Protein AF-A0A7S4GNH3-F1 (afdb_monomer)

InterPro domains:
  IPR008030 NmrA-like domain [PF05368] (1-79)
  IPR036291 NAD(P)-binding domain superfamily [SSF51735] (1-81)

pLDDT: mean 80.86, std 16.38, range [39.78, 97.19]

Secondary structure (DSSP, 8-state):
-HHHHHHHGGGGGTTS---EEE--EEGGGGGTTS--EE-TTS-EE---S--SS---EE-HHHHHHHHHHHHT-GGGTT-EEE-----S---HHHHHHHT--

Structure (mmCIF, N/CA/C/O backbone):
data_AF-A0A7S4GNH3-F1
#
_entry.id   AF-A0A7S4GNH3-F1
#
loop_
_atom_site.group_PDB
_atom_site.id
_atom_site.type_symbol
_atom_site.label_atom_id
_atom_site.label_alt_id
_atom_site.label_comp_id
_atom_site.label_asym_id
_atom_site.label_entity_id
_atom_site.label_seq_id
_atom_site.pdbx_PDB_ins_code
_atom_site.Cartn_x
_atom_site.Cartn_y
_atom_site.Cartn_z
_atom_site.occupancy
_atom_site.B_iso_or_equiv
_atom_site.auth_seq_id
_atom_site.auth_comp_id
_atom_site.auth_asym_id
_atom_site.auth_atom_id
_atom_site.pdbx_PDB_model_num
ATOM 1 N N . PRO A 1 1 ? -15.973 -1.178 -9.704 1.00 74.00 1 PRO A N 1
ATOM 2 C CA . PRO A 1 1 ? -15.404 -1.262 -8.335 1.00 74.00 1 PRO A CA 1
ATOM 3 C C . PRO A 1 1 ? -13.986 -0.678 -8.318 1.00 74.00 1 PRO A C 1
ATOM 5 O O . PRO A 1 1 ? -13.299 -0.767 -9.332 1.00 74.00 1 PRO A O 1
ATOM 8 N N . HIS A 1 2 ? -13.573 -0.021 -7.232 1.00 84.81 2 HIS A N 1
ATOM 9 C CA . HIS A 1 2 ? -12.367 0.823 -7.233 1.00 84.81 2 HIS A CA 1
ATOM 10 C C . HIS A 1 2 ? -11.035 0.042 -7.304 1.00 84.81 2 HIS A C 1
ATOM 12 O O . HIS A 1 2 ? -10.034 0.608 -7.737 1.00 84.81 2 HIS A O 1
ATOM 18 N N . PHE A 1 3 ? -11.021 -1.247 -6.937 1.00 88.56 3 PHE A N 1
ATOM 19 C CA . PHE A 1 3 ? -9.860 -2.135 -7.107 1.00 88.56 3 PHE A CA 1
ATOM 20 C C . PHE A 1 3 ? -9.758 -2.707 -8.529 1.00 88.56 3 PHE A C 1
ATOM 22 O O . PHE A 1 3 ? -8.690 -2.642 -9.131 1.00 88.56 3 PHE A O 1
ATOM 29 N N . ASP A 1 4 ? -10.867 -3.181 -9.108 1.00 90.50 4 ASP A N 1
ATOM 30 C CA . ASP A 1 4 ? -10.880 -3.775 -10.457 1.00 90.50 4 ASP A CA 1
ATOM 31 C C . ASP A 1 4 ? -10.345 -2.822 -11.526 1.00 90.50 4 ASP A C 1
ATOM 33 O O . ASP A 1 4 ? -9.647 -3.245 -12.443 1.00 90.50 4 ASP A O 1
ATOM 37 N N . ALA A 1 5 ? -10.678 -1.531 -11.415 1.00 91.31 5 ALA A N 1
ATOM 38 C CA . ALA A 1 5 ? -10.213 -0.516 -12.355 1.00 91.31 5 ALA A CA 1
ATOM 39 C C . ALA A 1 5 ? -8.682 -0.384 -12.337 1.00 91.31 5 ALA A C 1
ATOM 41 O O . ALA A 1 5 ? -8.071 -0.286 -13.398 1.00 91.31 5 ALA A O 1
ATOM 42 N N . LYS A 1 6 ? -8.068 -0.450 -11.147 1.00 88.81 6 LYS A N 1
ATOM 43 C CA . LYS A 1 6 ? -6.609 -0.437 -10.982 1.00 88.81 6 LYS A CA 1
ATOM 44 C C . LYS A 1 6 ? -5.987 -1.728 -11.511 1.00 88.81 6 LYS A C 1
ATOM 46 O O . LYS A 1 6 ? -5.038 -1.669 -12.272 1.00 88.81 6 LYS A O 1
ATOM 51 N N . ASN A 1 7 ? -6.564 -2.890 -11.204 1.00 90.06 7 ASN A N 1
ATOM 52 C CA . ASN A 1 7 ? -6.026 -4.161 -11.699 1.00 90.06 7 ASN A CA 1
ATOM 53 C C . ASN A 1 7 ? -6.072 -4.251 -13.235 1.00 90.06 7 ASN A C 1
ATOM 55 O O . ASN A 1 7 ? -5.111 -4.660 -13.875 1.00 90.06 7 ASN A O 1
ATOM 59 N N . ARG A 1 8 ? -7.166 -3.796 -13.860 1.00 92.50 8 ARG A N 1
ATOM 60 C CA . ARG A 1 8 ? -7.259 -3.741 -15.328 1.00 92.50 8 ARG A CA 1
ATOM 61 C C . ARG A 1 8 ? -6.250 -2.785 -15.949 1.00 92.50 8 ARG A C 1
ATOM 63 O O . ARG A 1 8 ? -5.883 -2.991 -17.101 1.00 92.50 8 ARG A O 1
ATOM 70 N N . SER A 1 9 ? -5.793 -1.761 -15.222 1.00 91.12 9 SER A N 1
ATOM 71 C CA . SER A 1 9 ? -4.816 -0.837 -15.783 1.00 91.12 9 SER A CA 1
ATOM 72 C C . SER A 1 9 ? -3.423 -1.450 -15.930 1.00 91.12 9 SER A C 1
ATOM 74 O O . SER A 1 9 ? -2.598 -0.866 -16.621 1.00 91.12 9 SER A O 1
ATOM 76 N N . HIS A 1 10 ? -3.160 -2.624 -15.343 1.00 93.19 10 HIS A N 1
ATOM 77 C CA . HIS A 1 10 ? -1.874 -3.319 -15.456 1.00 93.19 10 HIS A CA 1
ATOM 78 C C . HIS A 1 10 ? -1.495 -3.599 -16.913 1.00 93.19 10 HIS A C 1
ATOM 80 O O . HIS A 1 10 ? -0.335 -3.426 -17.274 1.00 93.19 10 HIS A O 1
ATOM 86 N N . ALA A 1 11 ? -2.479 -3.932 -17.757 1.00 94.31 11 ALA A N 1
ATOM 87 C CA . ALA A 1 11 ? -2.268 -4.199 -19.179 1.00 94.31 11 ALA A CA 1
ATOM 88 C C . ALA A 1 11 ? -1.643 -3.005 -19.928 1.00 94.31 11 ALA A C 1
ATOM 90 O O . ALA A 1 11 ? -0.894 -3.190 -20.881 1.00 94.31 11 ALA A O 1
ATOM 91 N N . PHE A 1 12 ? -1.893 -1.767 -19.482 1.00 95.81 12 PHE A N 1
ATOM 92 C CA . PHE A 1 12 ? -1.297 -0.572 -20.098 1.00 95.81 12 PHE A CA 1
ATOM 93 C C . PHE A 1 12 ? 0.179 -0.368 -19.738 1.00 95.81 12 PHE A C 1
ATOM 95 O O . PHE A 1 12 ? 0.833 0.476 -20.346 1.00 95.81 12 PHE A O 1
ATOM 102 N N . PHE A 1 13 ? 0.698 -1.110 -18.759 1.00 93.81 13 PHE A N 1
ATOM 103 C CA . PHE A 1 13 ? 2.096 -1.045 -18.337 1.00 93.81 13 PHE A CA 1
ATOM 104 C C . PHE A 1 13 ? 2.914 -2.261 -18.797 1.00 93.81 13 PHE A C 1
ATOM 106 O O . PHE A 1 13 ? 4.079 -2.395 -18.421 1.00 93.81 13 PHE A O 1
ATOM 113 N N . GLU A 1 14 ? 2.338 -3.142 -19.620 1.00 91.44 14 GLU A N 1
ATOM 114 C CA . GLU A 1 14 ? 3.064 -4.269 -20.208 1.00 91.44 14 GLU A CA 1
ATOM 115 C C . GLU A 1 14 ? 4.258 -3.785 -21.047 1.00 91.44 14 GLU A C 1
ATOM 117 O O . GLU A 1 14 ? 4.165 -2.832 -21.820 1.00 91.44 14 GLU A O 1
ATOM 122 N N . GLY A 1 15 ? 5.411 -4.437 -20.874 1.00 91.62 15 GLY A N 1
ATOM 123 C CA . GLY A 1 15 ? 6.657 -4.075 -21.560 1.00 91.62 15 GLY A CA 1
ATOM 124 C C . GLY A 1 15 ? 7.401 -2.868 -20.973 1.00 91.62 15 GLY A C 1
ATOM 125 O O . GLY A 1 15 ? 8.503 -2.568 -21.430 1.00 91.62 15 GLY A O 1
ATOM 126 N N . LEU A 1 16 ? 6.851 -2.198 -19.954 1.00 96.69 16 LEU A N 1
ATOM 127 C CA . LEU A 1 16 ? 7.536 -1.130 -19.222 1.00 96.69 16 LEU A CA 1
ATOM 128 C C . LEU A 1 16 ? 8.262 -1.679 -17.981 1.00 96.69 16 LEU A C 1
ATOM 130 O O . LEU A 1 16 ? 7.820 -2.671 -17.396 1.00 96.69 16 LEU A O 1
ATOM 134 N N . PRO A 1 17 ? 9.354 -1.032 -17.528 1.00 95.94 17 PRO A N 1
ATOM 135 C CA . PRO A 1 17 ? 10.068 -1.431 -16.320 1.00 95.94 17 PRO A CA 1
ATOM 136 C C . PRO A 1 17 ? 9.311 -0.968 -15.063 1.00 95.94 17 PRO A C 1
ATOM 138 O O . PRO A 1 17 ? 9.717 -0.023 -14.390 1.00 95.94 17 PRO A O 1
ATOM 141 N N . VAL A 1 18 ? 8.178 -1.607 -14.769 1.00 96.31 18 VAL A N 1
ATOM 142 C CA . VAL A 1 18 ? 7.296 -1.248 -13.649 1.00 96.31 18 VAL A CA 1
ATOM 143 C C . VAL A 1 18 ? 7.320 -2.286 -12.532 1.00 96.31 18 VAL A C 1
ATOM 145 O O . VAL A 1 18 ? 7.535 -3.472 -12.771 1.00 96.31 18 VAL A O 1
ATOM 148 N N . THR A 1 19 ? 7.032 -1.836 -11.314 1.00 95.81 19 THR A N 1
ATOM 149 C CA . THR A 1 19 ? 6.760 -2.682 -10.146 1.00 95.81 19 THR A CA 1
ATOM 150 C C . THR A 1 19 ? 5.359 -2.351 -9.646 1.00 95.81 19 THR A C 1
ATOM 152 O O . THR A 1 19 ? 5.033 -1.177 -9.463 1.00 95.81 19 THR A O 1
ATOM 155 N N . PHE A 1 20 ? 4.523 -3.361 -9.404 1.00 94.25 20 PHE A N 1
ATOM 156 C CA . PHE A 1 20 ? 3.181 -3.148 -8.857 1.00 94.25 20 PHE A CA 1
ATOM 157 C C . PHE A 1 20 ? 3.208 -3.263 -7.334 1.00 94.25 20 PHE A C 1
ATOM 159 O O . PHE A 1 20 ? 3.417 -4.351 -6.799 1.00 94.25 20 PHE A O 1
ATOM 166 N N . LEU A 1 21 ? 2.979 -2.150 -6.635 1.00 92.06 21 LEU A N 1
ATOM 167 C CA . LEU A 1 21 ? 2.862 -2.111 -5.177 1.00 92.06 21 LEU A CA 1
ATOM 168 C C . LEU A 1 21 ? 1.387 -2.125 -4.757 1.00 92.06 21 LEU A C 1
ATOM 170 O O . LEU A 1 21 ? 0.634 -1.196 -5.046 1.00 92.06 21 LEU A O 1
ATOM 174 N N . TYR A 1 22 ? 0.989 -3.170 -4.040 1.00 91.38 22 TYR A N 1
ATOM 175 C CA . TYR A 1 22 ? -0.352 -3.337 -3.493 1.00 91.38 22 TYR A CA 1
ATOM 176 C C . TYR A 1 22 ? -0.363 -2.915 -2.028 1.00 91.38 22 TYR A C 1
ATOM 178 O O . TYR A 1 22 ? 0.259 -3.557 -1.180 1.00 91.38 22 TYR A O 1
ATOM 186 N N . THR A 1 23 ? -1.087 -1.840 -1.728 1.00 88.94 23 THR A N 1
ATOM 187 C CA . THR A 1 23 ? -1.234 -1.326 -0.365 1.00 88.94 23 THR A CA 1
ATOM 188 C C . THR A 1 23 ? -2.458 -1.916 0.328 1.00 88.94 23 THR A C 1
ATOM 190 O O . THR A 1 23 ? -3.504 -2.122 -0.293 1.00 88.94 23 THR A O 1
ATOM 193 N N . SER A 1 24 ? -2.333 -2.125 1.635 1.00 87.88 24 SER A N 1
ATOM 194 C CA . SER A 1 24 ? -3.405 -2.608 2.511 1.00 87.88 24 SER A CA 1
ATOM 195 C C . SER A 1 24 ? -4.258 -1.461 3.079 1.00 87.88 24 SER A C 1
ATOM 197 O O . SER A 1 24 ? -4.091 -0.306 2.687 1.00 87.88 24 SER A O 1
ATOM 199 N N . CYS A 1 25 ? -5.210 -1.758 3.972 1.00 86.44 25 CYS A N 1
ATOM 200 C CA . CYS A 1 25 ? -6.095 -0.737 4.541 1.00 86.44 25 CYS A CA 1
ATOM 201 C C . CYS A 1 25 ? -5.312 0.248 5.420 1.00 86.44 25 CYS A C 1
ATOM 203 O O . CYS A 1 25 ? -4.571 -0.175 6.307 1.00 86.44 25 CYS A O 1
ATOM 205 N N . PHE A 1 26 ? -5.488 1.550 5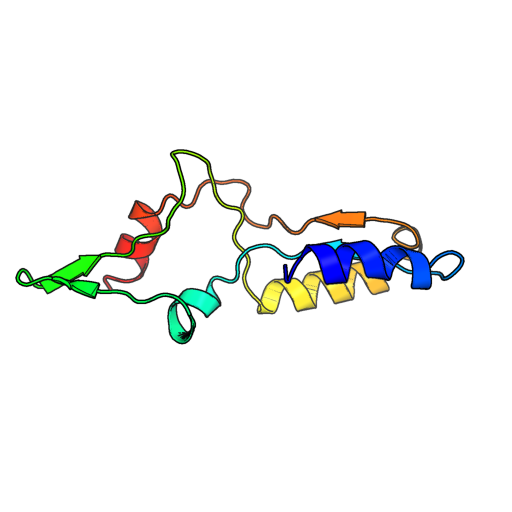.196 1.00 87.38 26 PHE A N 1
ATOM 206 C CA . PHE A 1 26 ? -4.786 2.584 5.953 1.00 87.38 26 PHE A CA 1
ATOM 207 C C . PHE A 1 26 ? -5.355 2.743 7.357 1.00 87.38 26 PHE A C 1
ATOM 209 O O . PHE A 1 26 ? -6.566 2.881 7.530 1.00 87.38 26 PHE A O 1
ATOM 216 N N . VAL A 1 27 ? -4.476 2.787 8.356 1.00 84.75 27 VAL A N 1
ATOM 217 C CA . VAL A 1 27 ? -4.846 3.160 9.727 1.00 84.75 27 VAL A CA 1
ATOM 218 C C . VAL A 1 27 ? -5.367 4.604 9.753 1.00 84.75 27 VAL A C 1
ATOM 220 O O . VAL A 1 27 ? -6.289 4.938 10.483 1.00 84.75 27 VAL A O 1
ATOM 223 N N . GLU A 1 28 ? -4.890 5.470 8.872 1.00 87.69 28 GLU A N 1
ATOM 224 C CA . GLU A 1 28 ? -5.380 6.840 8.721 1.00 87.69 28 GLU A CA 1
ATOM 225 C C . GLU A 1 28 ? -6.862 6.908 8.305 1.00 87.69 28 GLU A C 1
ATOM 227 O O . GLU A 1 28 ? -7.525 7.929 8.499 1.00 87.69 28 GLU A O 1
ATOM 232 N N . ASN A 1 29 ? -7.443 5.811 7.808 1.00 87.25 29 ASN A N 1
ATOM 233 C CA . ASN A 1 29 ? -8.879 5.756 7.549 1.00 87.25 29 ASN A CA 1
ATOM 234 C C . ASN A 1 29 ? -9.709 5.884 8.839 1.00 87.25 29 ASN A C 1
ATOM 236 O O . ASN A 1 29 ? -10.865 6.290 8.750 1.00 87.25 29 ASN A O 1
ATOM 240 N N . PHE A 1 30 ? -9.138 5.620 10.025 1.00 81.75 30 PHE A N 1
ATOM 241 C CA . PHE A 1 30 ? -9.793 5.821 11.327 1.00 81.75 30 PHE A CA 1
ATOM 242 C C . PHE A 1 30 ? -10.198 7.267 11.615 1.00 81.75 30 PHE A C 1
ATOM 244 O O . PHE A 1 30 ? -11.116 7.491 12.399 1.00 81.75 30 PHE A O 1
ATOM 251 N N . THR A 1 31 ? -9.539 8.243 10.991 1.00 80.88 31 THR A N 1
ATOM 252 C CA . THR A 1 31 ? -9.817 9.670 11.212 1.00 80.88 31 THR A CA 1
ATOM 253 C C . THR A 1 31 ? -10.637 10.306 10.093 1.00 80.88 31 THR A C 1
ATOM 255 O O . THR A 1 31 ? -11.031 11.463 10.213 1.00 80.88 31 THR A O 1
ATOM 258 N N . SER A 1 32 ? -10.893 9.579 9.002 1.00 79.75 32 SER A N 1
ATOM 259 C CA . SER A 1 32 ? -11.464 10.143 7.772 1.00 79.75 32 SER A CA 1
ATOM 260 C C . SER A 1 32 ? -12.663 9.367 7.233 1.00 79.75 32 SER A C 1
ATOM 262 O O . SER A 1 32 ? -13.677 9.971 6.892 1.00 79.75 32 SER A O 1
ATOM 264 N N . PHE A 1 33 ? -12.562 8.042 7.142 1.00 78.50 33 PHE A N 1
ATOM 265 C CA . PHE A 1 33 ? -13.560 7.192 6.489 1.00 78.50 33 PHE A CA 1
ATOM 266 C C . PHE A 1 33 ? -14.339 6.329 7.483 1.00 78.50 33 PHE A C 1
ATOM 268 O O . PHE A 1 33 ? -15.536 6.097 7.330 1.00 78.50 33 PHE A O 1
ATOM 275 N N . PHE A 1 34 ? -13.655 5.849 8.512 1.00 83.31 34 PHE A N 1
ATOM 276 C CA . PHE A 1 34 ? -14.235 5.044 9.568 1.00 83.31 34 PHE A CA 1
ATOM 277 C C . PHE A 1 34 ? -14.784 5.933 10.681 1.00 83.31 34 PHE A C 1
ATOM 279 O O . PHE A 1 34 ? -14.166 6.917 11.075 1.00 83.31 34 PHE A O 1
ATOM 286 N N . SER A 1 35 ? -15.953 5.570 11.208 1.00 78.81 35 SER A N 1
ATOM 287 C CA . SER A 1 35 ? -16.578 6.277 12.325 1.00 78.81 35 SER A CA 1
ATOM 288 C C . SER A 1 35 ? -16.464 5.457 13.605 1.00 78.81 35 SER A C 1
ATOM 290 O O . SER A 1 35 ? -16.906 4.308 13.663 1.00 78.81 35 SER A O 1
ATOM 292 N N . LEU A 1 36 ? -15.885 6.068 14.637 1.00 81.38 36 LEU A N 1
ATOM 293 C CA . LEU A 1 36 ? -15.921 5.568 16.008 1.00 81.38 36 LEU A CA 1
ATOM 294 C C . LEU A 1 36 ? -17.185 6.095 16.679 1.00 81.38 36 LEU A C 1
ATOM 296 O O . LEU A 1 36 ? -17.341 7.298 16.880 1.00 81.38 36 LEU A O 1
ATOM 300 N N . ASN A 1 37 ? -18.093 5.191 17.028 1.00 83.44 37 ASN A N 1
ATOM 301 C CA . ASN A 1 37 ? -19.357 5.552 17.651 1.00 83.44 37 ASN A CA 1
ATOM 302 C C . ASN A 1 37 ? -19.210 5.517 19.169 1.00 83.44 37 ASN A C 1
ATOM 304 O O . ASN A 1 37 ? -19.008 4.445 19.746 1.00 83.44 37 ASN A O 1
ATOM 308 N N . LYS A 1 38 ? -19.323 6.683 19.815 1.00 85.56 38 LYS A N 1
ATOM 309 C CA . LYS A 1 38 ? -19.376 6.771 21.275 1.00 85.56 38 LYS A CA 1
ATOM 310 C C . LYS A 1 38 ? -20.713 6.229 21.780 1.00 85.56 38 LYS A C 1
ATOM 312 O O . LYS A 1 38 ? -21.770 6.632 21.303 1.00 85.56 38 LYS A O 1
ATOM 317 N N . GLN A 1 39 ? -20.653 5.330 22.746 1.00 87.06 39 GLN A N 1
ATOM 318 C CA . GLN A 1 39 ? -21.800 4.692 23.376 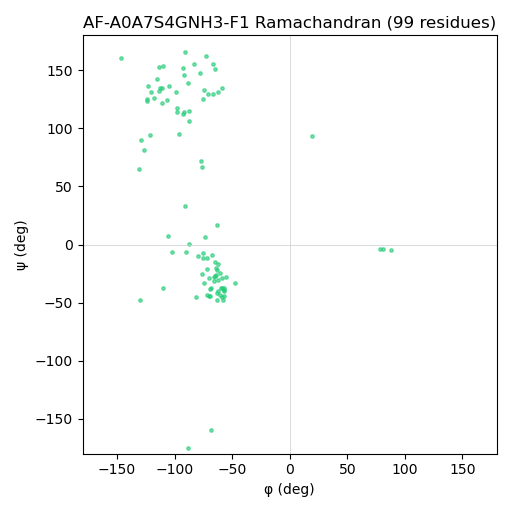1.00 87.06 39 GLN A CA 1
ATOM 319 C C . GLN A 1 39 ? -22.268 5.487 24.603 1.00 87.06 39 GLN A C 1
ATOM 321 O O . GLN A 1 39 ? -21.555 6.350 25.122 1.00 87.06 39 GLN A O 1
ATOM 326 N N . GLY A 1 40 ? -23.476 5.183 25.087 1.00 88.81 40 GLY A N 1
ATOM 327 C CA . GLY A 1 40 ? -24.071 5.851 26.253 1.00 88.81 40 GLY A CA 1
ATOM 328 C C . GLY A 1 40 ? -23.301 5.647 27.565 1.00 88.81 40 GLY A C 1
ATOM 329 O O . GLY A 1 40 ? -23.412 6.473 28.465 1.00 88.81 40 GLY A O 1
ATOM 330 N N . ASP A 1 41 ? -22.489 4.591 27.660 1.00 90.62 41 ASP A N 1
ATOM 331 C CA . ASP A 1 41 ? -21.607 4.295 28.798 1.00 90.62 41 ASP A CA 1
ATOM 332 C C . ASP A 1 41 ? -20.223 4.969 28.697 1.00 90.62 41 ASP A C 1
ATOM 334 O O . ASP A 1 41 ? -19.383 4.805 29.579 1.00 90.62 41 ASP A O 1
ATOM 338 N N . GLY A 1 42 ? -19.979 5.738 27.631 1.00 86.81 42 GLY A N 1
ATOM 339 C CA . GLY A 1 42 ? -18.709 6.413 27.372 1.00 86.81 42 GLY A CA 1
ATOM 340 C C . GLY A 1 42 ? -17.683 5.587 26.594 1.00 86.81 42 GLY A C 1
ATOM 341 O O . GLY A 1 42 ? -16.653 6.151 26.223 1.00 86.81 42 GLY A O 1
ATOM 342 N N . SER A 1 43 ? -17.956 4.312 26.299 1.00 86.19 43 SER A N 1
ATOM 343 C CA . SER A 1 43 ? -17.097 3.475 25.452 1.00 86.19 43 SER A CA 1
ATOM 344 C C . SER A 1 43 ? -17.183 3.870 23.970 1.00 86.19 43 SER A C 1
ATOM 346 O O . SER A 1 43 ? -18.118 4.551 23.548 1.00 86.19 43 SER A O 1
ATOM 348 N N . TYR A 1 44 ? -16.210 3.445 23.159 1.00 83.69 44 TYR A N 1
ATOM 349 C CA . TYR A 1 44 ? -16.235 3.626 21.704 1.00 83.69 44 TYR A CA 1
ATOM 350 C C . TYR A 1 44 ? -16.368 2.283 20.992 1.00 83.69 44 TYR A C 1
ATOM 352 O O . TYR A 1 44 ? -15.662 1.322 21.299 1.00 83.69 44 TYR A O 1
ATOM 360 N N . GLN A 1 45 ? -17.253 2.236 20.000 1.00 82.88 45 GLN A N 1
ATOM 361 C CA . GLN A 1 45 ? -17.451 1.084 19.133 1.00 82.88 45 GLN A CA 1
ATOM 362 C C . GLN A 1 45 ? -16.973 1.395 17.718 1.00 82.88 45 GLN A C 1
ATOM 364 O O . GLN A 1 45 ? -17.311 2.428 17.139 1.00 82.88 45 GLN A O 1
ATOM 369 N N . PHE A 1 46 ? -16.237 0.448 17.148 1.00 82.50 46 PHE A N 1
ATOM 370 C CA . PHE A 1 46 ? -15.847 0.444 15.750 1.00 82.50 46 PHE A CA 1
ATOM 371 C C . PHE A 1 46 ? -16.303 -0.862 15.103 1.00 82.50 46 PHE A C 1
ATOM 373 O O . PHE A 1 46 ? -15.989 -1.947 15.595 1.00 82.50 46 PHE A O 1
ATOM 380 N N . THR A 1 47 ? -17.058 -0.755 14.012 1.00 80.88 47 THR A N 1
ATOM 381 C CA . THR A 1 47 ? -17.646 -1.904 13.322 1.00 80.88 47 THR A CA 1
ATOM 382 C C . THR A 1 47 ? -17.218 -1.891 11.867 1.00 80.88 47 THR A C 1
ATOM 384 O O . THR A 1 47 ? -17.466 -0.928 11.146 1.00 80.88 47 THR A O 1
ATOM 387 N N . LEU A 1 48 ? -16.608 -2.991 11.434 1.00 80.38 48 LEU A N 1
ATOM 388 C CA . LEU A 1 48 ? -16.315 -3.253 10.033 1.00 80.38 48 LEU A CA 1
ATOM 389 C C . LEU A 1 48 ? -17.106 -4.477 9.571 1.00 80.38 48 LEU A C 1
ATOM 391 O O . LEU A 1 48 ? -17.227 -5.429 10.344 1.00 80.38 48 LEU A O 1
ATOM 395 N N . PRO A 1 49 ? -17.621 -4.487 8.328 1.00 83.75 49 PRO A N 1
ATOM 396 C CA . PRO A 1 49 ? -18.312 -5.635 7.747 1.00 83.75 49 PRO A CA 1
ATOM 397 C C . PRO A 1 49 ? -17.294 -6.703 7.332 1.00 83.75 49 PRO A C 1
ATOM 399 O O . PRO A 1 49 ? -17.065 -6.966 6.154 1.00 83.75 49 PRO A O 1
ATOM 402 N N . LEU A 1 50 ? -16.632 -7.277 8.324 1.00 78.50 50 LEU A N 1
ATOM 403 C CA . LEU A 1 50 ? -15.607 -8.288 8.165 1.00 78.50 50 LEU A CA 1
ATOM 404 C C . LEU A 1 50 ? -16.041 -9.499 8.974 1.00 78.50 50 LEU A C 1
ATOM 406 O O . LEU A 1 50 ? -16.545 -9.352 10.086 1.00 78.50 50 LEU A O 1
ATOM 410 N N . GLY A 1 51 ? -15.890 -10.688 8.398 1.00 80.62 51 GLY A N 1
ATOM 411 C CA . GLY A 1 51 ? -16.047 -11.920 9.166 1.00 80.62 51 GLY A CA 1
ATOM 412 C C . GLY A 1 51 ? -14.916 -12.080 10.189 1.00 80.62 51 GLY A C 1
ATOM 413 O O . GLY A 1 51 ? -14.177 -11.148 10.485 1.00 80.62 51 GLY A O 1
ATOM 414 N N . GLU A 1 52 ? -14.697 -13.305 10.651 1.00 79.62 52 GLU A N 1
ATOM 415 C CA . GLU A 1 52 ? -13.647 -13.630 11.635 1.00 79.62 52 GLU A CA 1
ATOM 416 C C . GLU A 1 52 ? -12.210 -13.603 11.062 1.00 79.62 52 GLU A C 1
ATOM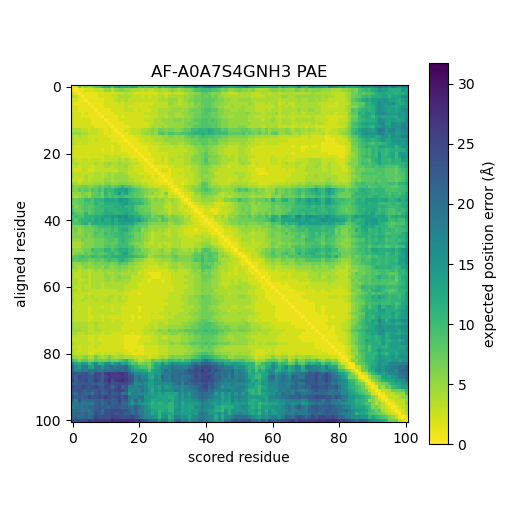 418 O O . GLU A 1 52 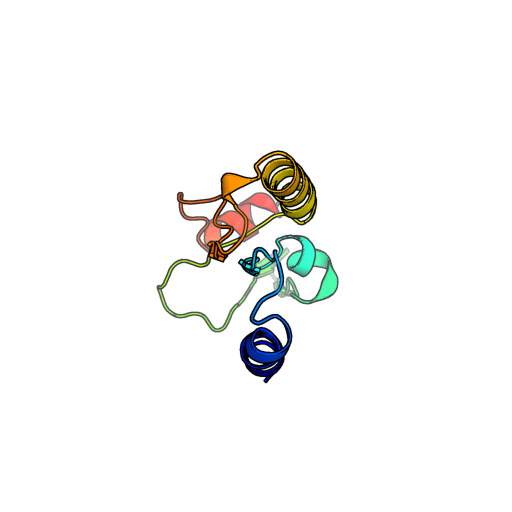? -11.251 -14.009 11.719 1.00 79.62 52 GLU A O 1
ATOM 423 N N . GLY A 1 53 ? -12.047 -13.174 9.808 1.00 76.94 53 GLY A N 1
ATOM 424 C CA . GLY A 1 53 ? -10.761 -13.153 9.118 1.00 76.94 53 GLY A CA 1
ATOM 425 C C . GLY A 1 53 ? -9.874 -11.978 9.547 1.00 76.94 53 GLY A C 1
ATOM 426 O O . GLY A 1 53 ? -10.385 -10.893 9.836 1.00 76.94 53 GLY A O 1
ATOM 427 N N . PRO A 1 54 ? -8.540 -12.150 9.554 1.00 75.44 54 PRO A N 1
ATOM 428 C CA . PRO A 1 54 ? -7.624 -11.044 9.797 1.00 75.44 54 PRO A CA 1
ATOM 429 C C . PRO A 1 54 ? -7.679 -10.017 8.660 1.00 75.44 54 PRO A C 1
ATOM 431 O O . PRO A 1 54 ? -7.993 -10.338 7.513 1.00 75.44 54 PRO A O 1
ATOM 434 N N . ILE A 1 55 ? -7.317 -8.777 8.985 1.00 79.00 55 ILE A N 1
ATOM 435 C CA . ILE A 1 55 ? -7.207 -7.668 8.035 1.00 79.00 55 ILE A CA 1
ATOM 436 C C . ILE A 1 55 ? -5.740 -7.278 7.947 1.00 79.00 55 ILE A C 1
ATOM 438 O O . ILE A 1 55 ? -5.102 -7.065 8.980 1.00 79.00 55 ILE A O 1
ATOM 442 N N . ALA A 1 56 ? -5.235 -7.126 6.727 1.00 83.25 56 ALA A N 1
ATOM 443 C CA . ALA A 1 56 ? -3.959 -6.468 6.508 1.00 83.25 56 ALA A CA 1
ATOM 444 C C . ALA A 1 56 ? -4.137 -4.952 6.684 1.00 83.25 56 ALA A C 1
ATOM 446 O O . ALA A 1 56 ? -4.982 -4.321 6.036 1.00 83.25 56 ALA A O 1
ATOM 447 N N . TRP A 1 57 ? -3.332 -4.374 7.566 1.00 83.94 57 TRP A N 1
ATOM 448 C CA . TRP A 1 57 ? -3.324 -2.944 7.865 1.00 83.94 57 TRP A CA 1
ATOM 449 C C . TRP A 1 57 ? -2.020 -2.325 7.408 1.00 83.94 57 TRP A C 1
ATOM 451 O O . TRP A 1 57 ? -0.994 -2.993 7.381 1.00 83.94 57 TRP A O 1
ATOM 461 N N . THR A 1 58 ? -2.030 -1.038 7.092 1.00 86.12 58 THR A N 1
ATOM 462 C CA . THR A 1 58 ? -0.798 -0.305 6.845 1.00 86.12 58 THR A CA 1
ATOM 463 C C . THR A 1 58 ? -0.877 1.149 7.287 1.00 86.12 58 THR A C 1
ATOM 465 O O . THR A 1 58 ? -1.962 1.694 7.468 1.00 86.12 58 THR A O 1
ATOM 468 N N . ILE A 1 59 ? 0.287 1.757 7.477 1.00 86.56 59 ILE A N 1
ATOM 469 C CA . ILE A 1 59 ? 0.462 3.172 7.790 1.00 86.56 59 ILE A CA 1
ATOM 470 C C . ILE A 1 59 ? 0.964 3.851 6.517 1.00 86.56 59 ILE A C 1
ATOM 472 O O . ILE A 1 59 ? 1.836 3.317 5.822 1.00 86.56 59 ILE A O 1
ATOM 476 N N . LEU A 1 60 ? 0.418 5.020 6.198 1.00 86.94 60 LEU A N 1
ATOM 477 C CA . LEU A 1 60 ? 0.744 5.753 4.978 1.00 86.94 60 LEU A CA 1
ATOM 478 C C . LEU A 1 60 ? 2.238 6.103 4.900 1.00 86.94 60 LEU A C 1
ATOM 480 O O . LEU A 1 60 ? 2.837 6.013 3.829 1.00 86.94 60 LEU A O 1
ATOM 484 N N . GLU A 1 61 ? 2.859 6.437 6.033 1.00 87.50 61 GLU A N 1
ATOM 485 C CA . GLU A 1 61 ? 4.297 6.728 6.121 1.00 87.50 61 GLU A CA 1
ATOM 486 C C . GLU A 1 61 ? 5.167 5.557 5.620 1.00 87.50 61 GLU A C 1
ATOM 488 O O . GLU A 1 61 ? 6.151 5.759 4.901 1.00 87.50 61 GLU A O 1
ATOM 493 N N . ASP A 1 62 ? 4.781 4.318 5.933 1.00 87.25 62 ASP A N 1
ATOM 494 C CA . ASP A 1 62 ? 5.554 3.128 5.566 1.00 87.25 62 ASP A CA 1
ATOM 495 C C . ASP A 1 62 ? 5.411 2.766 4.084 1.00 87.25 62 ASP A C 1
ATOM 497 O O . ASP A 1 62 ? 6.328 2.181 3.501 1.00 87.25 62 ASP A O 1
ATOM 501 N N 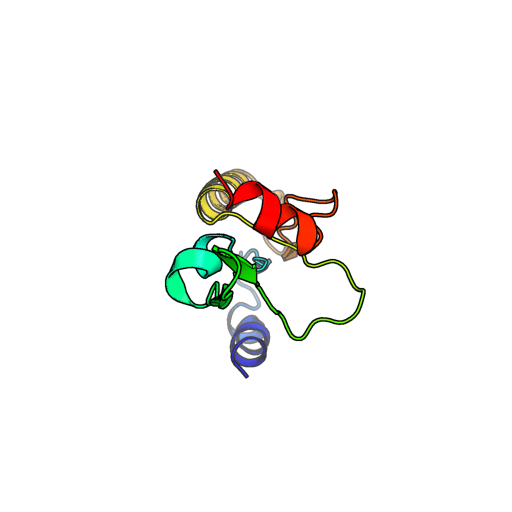. VAL A 1 63 ? 4.305 3.161 3.438 1.00 89.00 63 VAL A N 1
ATOM 502 C CA . VAL A 1 63 ? 4.158 3.061 1.973 1.00 89.00 63 VAL A CA 1
ATOM 503 C C . VAL A 1 63 ? 5.289 3.834 1.287 1.00 89.00 63 VAL A C 1
ATOM 505 O O . VAL A 1 63 ? 5.912 3.327 0.351 1.00 89.00 63 VAL A O 1
ATOM 508 N N . GLY A 1 64 ? 5.590 5.042 1.777 1.00 88.75 64 GLY A N 1
ATOM 509 C CA . GLY A 1 64 ? 6.659 5.886 1.243 1.00 88.75 64 GLY A CA 1
ATOM 510 C C . GLY A 1 64 ? 8.034 5.237 1.394 1.00 88.75 64 GLY A C 1
ATOM 511 O O . GLY A 1 64 ? 8.776 5.129 0.416 1.00 88.75 64 GLY A O 1
ATOM 512 N N . LYS A 1 65 ? 8.346 4.726 2.592 1.00 90.00 65 LYS A N 1
ATOM 513 C CA . LYS A 1 65 ? 9.621 4.043 2.878 1.00 90.00 65 LYS A CA 1
ATOM 514 C C . LYS A 1 65 ? 9.820 2.800 2.014 1.00 90.00 65 LYS A C 1
ATOM 516 O O . LYS A 1 65 ? 10.903 2.596 1.472 1.00 90.00 65 LYS A O 1
ATOM 521 N N . MET A 1 66 ? 8.782 1.981 1.842 1.00 90.25 66 MET A N 1
ATOM 522 C CA . MET A 1 66 ? 8.887 0.804 0.978 1.00 90.25 66 MET A CA 1
ATOM 523 C C . MET A 1 66 ? 8.998 1.158 -0.495 1.00 90.25 66 MET A C 1
ATOM 525 O O . MET A 1 66 ? 9.774 0.522 -1.200 1.00 90.25 66 MET A O 1
ATOM 529 N N . THR A 1 67 ? 8.279 2.182 -0.955 1.00 92.38 67 THR A N 1
ATOM 530 C CA . THR A 1 67 ? 8.420 2.666 -2.333 1.00 92.38 67 THR A CA 1
ATOM 531 C C . THR A 1 67 ? 9.859 3.107 -2.593 1.00 92.38 67 THR A C 1
ATOM 533 O O . THR A 1 67 ? 10.445 2.693 -3.589 1.00 92.38 67 THR A O 1
ATOM 536 N N . ALA A 1 68 ? 10.464 3.865 -1.672 1.00 94.19 68 ALA A N 1
ATOM 537 C CA . ALA A 1 68 ? 11.870 4.254 -1.772 1.00 94.19 68 ALA A CA 1
ATOM 538 C C . ALA A 1 68 ? 12.799 3.027 -1.851 1.00 94.19 68 ALA A C 1
ATOM 540 O O . ALA A 1 68 ? 13.606 2.929 -2.771 1.00 94.19 68 ALA A O 1
ATOM 541 N N . GLY A 1 69 ? 12.615 2.041 -0.967 1.00 93.94 69 GLY A N 1
ATOM 542 C CA . GLY A 1 69 ? 13.417 0.812 -0.980 1.00 93.94 69 GLY A CA 1
ATOM 543 C C . GLY A 1 69 ? 13.230 -0.065 -2.227 1.00 93.94 69 GLY A C 1
ATOM 544 O O . GLY A 1 69 ? 14.149 -0.789 -2.602 1.00 93.94 69 GLY A O 1
ATOM 545 N N . ILE A 1 70 ? 12.067 -0.011 -2.885 1.00 94.75 70 ILE A N 1
ATOM 546 C CA . ILE A 1 70 ? 11.830 -0.672 -4.179 1.00 94.75 70 ILE A CA 1
ATOM 547 C C . ILE A 1 70 ? 12.625 0.024 -5.286 1.00 94.75 70 ILE A C 1
ATOM 549 O O . ILE A 1 70 ? 1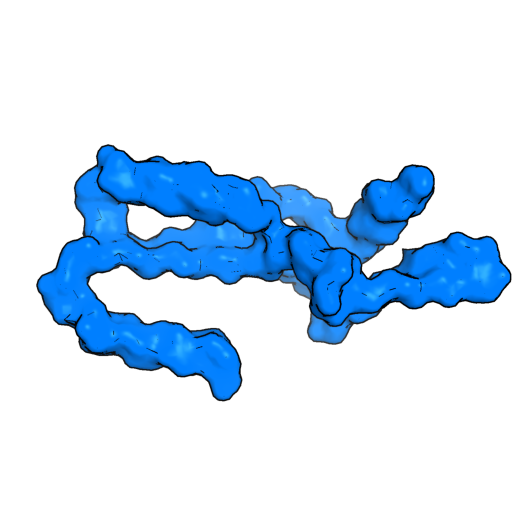3.257 -0.648 -6.095 1.00 94.75 70 ILE A O 1
ATOM 553 N N . LEU A 1 71 ? 12.620 1.359 -5.317 1.00 95.12 71 LEU A N 1
ATOM 554 C CA . LEU A 1 71 ? 13.304 2.136 -6.357 1.00 95.12 71 LEU A CA 1
ATOM 555 C C . LEU A 1 71 ? 14.831 1.980 -6.312 1.00 95.12 71 LEU A C 1
ATOM 557 O O . LEU A 1 71 ? 15.488 2.078 -7.345 1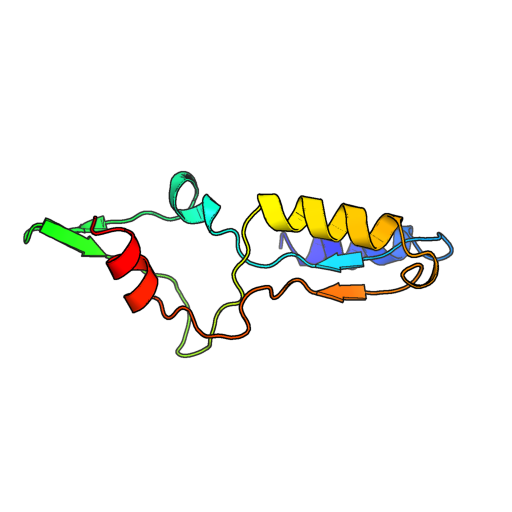.00 95.12 71 LEU A O 1
ATOM 561 N N . GLU A 1 72 ? 15.393 1.698 -5.138 1.00 96.69 72 GLU A N 1
ATOM 562 C CA . GLU A 1 72 ? 16.823 1.420 -4.952 1.00 96.69 72 GLU A CA 1
ATOM 563 C C . GLU A 1 72 ? 17.248 0.018 -5.428 1.00 96.69 72 GLU A C 1
ATOM 565 O O . GLU A 1 72 ? 18.441 -0.288 -5.450 1.00 96.69 72 GLU A O 1
ATOM 570 N N . ARG A 1 73 ? 16.294 -0.842 -5.810 1.00 96.12 73 ARG A N 1
ATOM 571 C CA . ARG A 1 73 ? 16.503 -2.264 -6.112 1.00 96.12 73 ARG A CA 1
ATOM 572 C C . ARG A 1 73 ? 16.072 -2.603 -7.541 1.00 96.12 73 ARG A C 1
ATOM 574 O O . ARG A 1 73 ? 14.899 -2.906 -7.769 1.00 96.12 73 ARG A O 1
ATOM 581 N N . PRO A 1 74 ? 16.993 -2.589 -8.522 1.00 95.62 74 PRO A N 1
ATOM 582 C CA . PRO A 1 74 ? 16.677 -2.905 -9.916 1.00 95.62 74 PRO A CA 1
ATOM 583 C C . PRO A 1 74 ? 16.016 -4.277 -10.112 1.00 95.62 74 PRO A C 1
ATOM 585 O O . PRO A 1 74 ? 15.227 -4.453 -11.037 1.00 95.62 74 PRO A O 1
ATOM 588 N N . GLU A 1 75 ? 16.289 -5.244 -9.233 1.00 97.19 75 GLU A N 1
ATOM 589 C CA . GLU A 1 75 ? 15.672 -6.573 -9.242 1.00 97.19 75 GLU A CA 1
ATOM 590 C C . GLU A 1 75 ? 14.161 -6.564 -8.956 1.00 97.19 75 GLU A C 1
ATOM 592 O O . GLU A 1 75 ? 13.477 -7.553 -9.221 1.00 97.19 75 GLU A O 1
ATOM 597 N N . MET A 1 76 ? 13.622 -5.452 -8.445 1.00 96.44 76 MET A N 1
ATOM 598 C CA . MET A 1 76 ? 12.187 -5.289 -8.210 1.00 96.44 76 MET A CA 1
ATOM 599 C C . MET A 1 76 ? 11.407 -4.942 -9.482 1.00 96.44 76 MET A C 1
ATOM 601 O O . MET A 1 76 ? 10.173 -4.984 -9.474 1.00 96.44 76 MET A O 1
ATOM 605 N N . ILE A 1 77 ? 12.084 -4.622 -10.587 1.00 96.38 77 ILE A N 1
ATOM 606 C CA . ILE A 1 77 ? 11.430 -4.382 -11.877 1.00 96.38 77 ILE A CA 1
ATOM 607 C C . ILE A 1 77 ? 10.716 -5.663 -12.336 1.00 96.38 77 ILE A C 1
ATOM 609 O O . ILE A 1 77 ? 11.281 -6.755 -12.326 1.00 96.38 77 ILE A O 1
ATOM 613 N N . GLY A 1 78 ? 9.450 -5.530 -12.732 1.00 94.19 78 GLY A N 1
ATOM 614 C CA . GLY A 1 78 ? 8.581 -6.645 -13.114 1.00 94.19 78 GLY A CA 1
ATOM 615 C C . GLY A 1 78 ? 7.951 -7.388 -11.932 1.00 94.19 78 GLY A C 1
ATOM 616 O O . GLY A 1 78 ? 7.133 -8.280 -12.150 1.00 94.19 78 GLY A O 1
ATOM 617 N N . GLN A 1 79 ? 8.291 -7.035 -10.687 1.00 94.69 79 GLN A N 1
ATOM 618 C CA . GLN A 1 79 ? 7.726 -7.679 -9.503 1.00 94.69 79 GLN A CA 1
ATOM 619 C C . GLN A 1 79 ? 6.364 -7.098 -9.118 1.00 94.69 79 GLN A C 1
ATOM 621 O O . GLN A 1 79 ? 6.027 -5.940 -9.382 1.00 94.69 79 GLN A O 1
ATOM 626 N N . THR A 1 80 ? 5.586 -7.929 -8.431 1.00 92.75 80 THR A N 1
ATOM 627 C CA . THR A 1 80 ? 4.385 -7.523 -7.705 1.00 92.75 80 THR A CA 1
ATOM 628 C C . THR A 1 80 ? 4.655 -7.670 -6.215 1.00 92.75 80 THR A C 1
ATOM 630 O O . THR A 1 80 ? 4.973 -8.760 -5.747 1.00 92.75 80 THR A O 1
ATOM 633 N N . VAL A 1 81 ? 4.531 -6.574 -5.471 1.00 90.38 81 VAL A N 1
ATOM 634 C CA . VAL A 1 81 ? 4.854 -6.500 -4.044 1.00 90.38 81 VAL A CA 1
ATOM 635 C C . VAL A 1 81 ? 3.592 -6.165 -3.261 1.00 90.38 81 VAL A C 1
ATOM 637 O O . VAL A 1 81 ? 2.918 -5.178 -3.550 1.00 90.38 81 VAL A O 1
ATOM 640 N N . GLY A 1 82 ? 3.270 -6.986 -2.264 1.00 85.19 82 GLY A N 1
ATOM 641 C CA . GLY A 1 82 ? 2.191 -6.728 -1.314 1.00 85.19 82 GLY A CA 1
ATOM 642 C C . GLY A 1 82 ? 2.730 -6.149 -0.012 1.00 85.19 82 GLY A C 1
ATOM 643 O O . GLY A 1 82 ? 3.674 -6.686 0.563 1.00 85.19 82 GLY A O 1
ATOM 644 N N . GLN A 1 83 ? 2.119 -5.068 0.463 1.00 71.62 83 GLN A N 1
ATOM 645 C CA . GLN A 1 83 ? 2.401 -4.498 1.774 1.00 71.62 83 GLN A CA 1
ATOM 646 C C . GLN A 1 83 ? 1.524 -5.159 2.836 1.00 71.62 83 GLN A C 1
ATOM 648 O O . GLN A 1 83 ? 0.340 -4.842 2.957 1.00 71.62 83 GLN A O 1
ATOM 653 N N . ASP A 1 84 ? 2.128 -6.019 3.649 1.00 66.31 84 ASP A N 1
ATOM 654 C CA . ASP A 1 84 ? 1.576 -6.443 4.937 1.00 66.31 84 ASP A CA 1
ATOM 655 C C . ASP A 1 84 ? 2.632 -6.210 6.033 1.00 66.31 84 ASP A C 1
ATOM 657 O O . ASP A 1 84 ? 3.384 -7.119 6.384 1.00 66.31 84 ASP A O 1
ATOM 661 N N . PRO A 1 8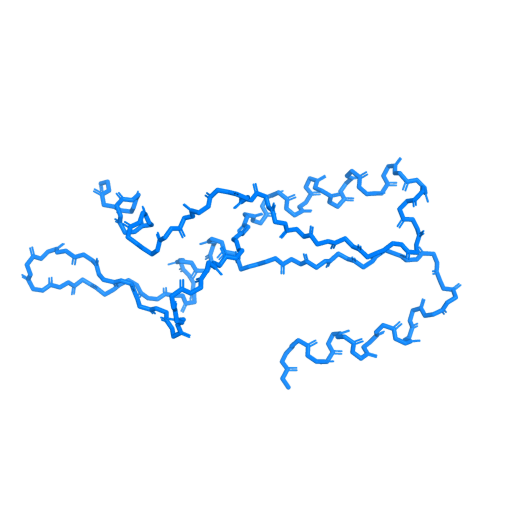5 ? 2.758 -4.970 6.543 1.00 51.50 85 PRO A N 1
ATOM 662 C CA . PRO A 1 85 ? 3.731 -4.636 7.574 1.00 51.50 85 PRO A CA 1
ATOM 663 C C . PRO A 1 85 ? 3.415 -5.302 8.924 1.00 51.50 85 PRO A C 1
ATOM 665 O O . PRO A 1 85 ? 4.249 -5.259 9.825 1.00 51.50 85 PRO A O 1
ATOM 668 N N . TRP A 1 86 ? 2.243 -5.937 9.078 1.00 48.22 86 TRP A N 1
ATOM 669 C CA . TRP A 1 86 ? 1.742 -6.441 10.354 1.00 48.22 86 TRP A CA 1
ATOM 670 C C . TRP A 1 86 ? 1.256 -7.892 10.256 1.00 48.22 86 TRP A C 1
ATOM 672 O O . TRP A 1 86 ? 0.109 -8.200 10.575 1.00 48.22 86 TRP A O 1
ATOM 682 N N . GLN A 1 87 ? 2.166 -8.832 9.985 1.00 44.22 87 GLN A N 1
ATOM 683 C CA . GLN A 1 87 ? 1.919 -10.279 10.144 1.00 44.22 87 GLN A CA 1
ATOM 684 C C . GLN A 1 87 ? 1.641 -10.729 11.606 1.00 44.22 87 GLN A C 1
ATOM 686 O O . GLN A 1 87 ? 1.682 -11.917 11.928 1.00 44.22 87 GLN A O 1
ATOM 691 N N . ARG A 1 88 ? 1.316 -9.805 12.523 1.00 39.78 88 ARG A N 1
ATOM 692 C CA . ARG A 1 88 ? 0.753 -10.092 13.849 1.00 39.78 88 ARG A CA 1
ATOM 693 C C . ARG A 1 88 ? -0.505 -9.256 14.087 1.00 39.78 88 ARG A C 1
ATOM 695 O O . ARG A 1 88 ? -0.446 -8.158 14.621 1.00 39.78 88 ARG A O 1
ATOM 702 N N . PHE A 1 89 ? -1.628 -9.845 13.682 1.00 45.84 89 PHE A N 1
ATOM 703 C CA . PHE A 1 89 ? -2.981 -9.709 14.228 1.00 45.84 89 PHE A CA 1
ATOM 704 C C . PHE A 1 89 ? -3.256 -8.464 15.084 1.00 45.84 89 PHE A C 1
ATOM 706 O O . PHE A 1 89 ? -3.143 -8.500 16.309 1.00 45.84 89 PHE A O 1
ATOM 713 N N . ILE A 1 90 ? -3.759 -7.404 14.456 1.00 46.75 90 ILE A N 1
ATOM 714 C CA . ILE A 1 90 ? -4.549 -6.399 15.166 1.00 46.75 90 ILE A CA 1
ATOM 715 C C . ILE A 1 90 ? -6.021 -6.757 14.947 1.00 46.75 90 ILE A C 1
ATOM 717 O O . ILE A 1 90 ? -6.628 -6.425 13.929 1.00 46.75 90 ILE A O 1
ATOM 721 N N . ALA A 1 91 ? -6.591 -7.494 15.902 1.00 43.94 91 ALA A N 1
ATOM 722 C CA . ALA A 1 91 ? -8.032 -7.703 15.965 1.00 43.94 91 ALA A CA 1
ATOM 723 C C . ALA A 1 91 ? -8.738 -6.362 16.236 1.00 43.94 91 ALA A C 1
ATOM 725 O O . ALA A 1 91 ? -8.191 -5.504 16.929 1.00 43.94 91 ALA A O 1
ATOM 726 N N . LEU A 1 92 ? -9.981 -6.199 15.769 1.00 47.81 92 LEU A N 1
ATOM 727 C CA . LEU A 1 92 ? -10.821 -5.008 16.007 1.00 47.81 92 LEU A CA 1
ATOM 728 C C . LEU A 1 92 ? -10.844 -4.556 17.485 1.00 47.81 92 LEU A C 1
ATOM 730 O O . LEU A 1 92 ? -10.871 -3.359 17.769 1.00 47.81 92 LEU A O 1
ATOM 734 N N . ARG A 1 93 ? -10.750 -5.502 18.434 1.00 40.56 93 ARG A N 1
ATOM 735 C CA . ARG A 1 93 ? -10.673 -5.218 19.882 1.00 40.56 93 ARG A CA 1
ATOM 736 C C . ARG A 1 93 ? -9.388 -4.485 20.299 1.00 40.56 93 ARG A C 1
ATOM 738 O O . ARG A 1 93 ? -9.431 -3.702 21.241 1.00 40.56 93 ARG A O 1
ATOM 745 N N . CYS A 1 94 ? -8.265 -4.703 19.614 1.00 42.00 94 CYS A N 1
ATOM 746 C CA . CYS A 1 94 ? -6.988 -4.051 19.919 1.00 42.00 94 CYS A CA 1
ATOM 747 C C . CYS A 1 94 ? -6.965 -2.579 19.485 1.00 42.00 94 CYS A C 1
ATOM 749 O O . CYS A 1 94 ? -6.366 -1.763 20.176 1.00 42.00 94 CYS A O 1
ATOM 751 N N . ILE A 1 95 ? -7.649 -2.214 18.395 1.00 53.09 95 ILE A N 1
ATOM 752 C CA . ILE A 1 95 ? -7.690 -0.818 17.922 1.00 53.09 95 ILE A CA 1
ATOM 753 C C . ILE A 1 95 ? -8.548 0.047 18.846 1.00 53.09 95 ILE A C 1
ATOM 755 O O . ILE A 1 95 ? -8.124 1.132 19.231 1.00 53.09 95 ILE A O 1
ATOM 759 N N . ALA A 1 96 ? -9.713 -0.451 19.275 1.00 49.69 96 ALA A N 1
ATOM 760 C CA . ALA A 1 96 ? -10.537 0.251 20.261 1.00 49.69 96 ALA A CA 1
ATOM 761 C C . ALA A 1 96 ? -9.778 0.477 21.586 1.00 49.69 96 ALA A C 1
ATOM 763 O O . ALA A 1 96 ? -9.879 1.550 22.177 1.00 49.69 96 ALA A O 1
ATOM 764 N N . ALA A 1 97 ? -8.962 -0.495 22.014 1.00 50.56 97 ALA A N 1
ATOM 765 C CA . ALA A 1 97 ? -8.106 -0.360 23.193 1.00 50.56 97 ALA A CA 1
ATOM 766 C C . ALA A 1 97 ? -6.968 0.664 23.003 1.00 50.56 97 ALA A C 1
ATOM 768 O O . ALA A 1 97 ? -6.669 1.403 23.933 1.00 50.56 97 ALA A O 1
ATOM 769 N N . LEU A 1 98 ? -6.366 0.750 21.810 1.00 53.06 98 LEU A N 1
ATOM 770 C CA . LEU A 1 98 ? -5.318 1.734 21.487 1.00 53.06 98 LEU A CA 1
ATOM 771 C C . LEU A 1 98 ? -5.845 3.175 21.396 1.00 53.06 98 LEU A C 1
ATOM 773 O O . LEU A 1 98 ? -5.101 4.114 21.659 1.00 53.06 98 LEU A O 1
ATOM 777 N N . LEU A 1 99 ? -7.116 3.348 21.029 1.00 55.97 99 LEU A N 1
ATOM 778 C CA . LEU A 1 99 ? -7.766 4.657 20.899 1.00 55.97 99 LEU A CA 1
ATOM 779 C C . LEU A 1 99 ? -8.438 5.145 22.192 1.00 55.97 99 LEU A C 1
ATOM 781 O O . LEU A 1 99 ? -8.910 6.276 22.233 1.00 55.97 99 LEU A O 1
ATOM 785 N N . SER A 1 100 ? -8.482 4.315 23.237 1.00 44.41 100 SER A N 1
ATOM 786 C CA . SER A 1 100 ? -9.057 4.655 24.549 1.00 44.41 100 SER A CA 1
ATOM 787 C C . SER A 1 100 ? -8.024 5.252 25.523 1.00 44.41 100 SER A C 1
ATOM 789 O O . SER A 1 100 ? -8.111 5.000 26.724 1.00 44.41 100 SER A O 1
ATOM 791 N N . LEU A 1 101 ? -7.039 6.001 25.008 1.00 44.19 101 LEU A N 1
ATOM 792 C CA . LEU A 1 101 ? -6.135 6.833 25.819 1.00 44.19 101 LEU A CA 1
ATOM 793 C C . LEU A 1 101 ? -6.880 8.017 26.449 1.00 44.19 101 LEU A C 1
ATOM 795 O O . LEU A 1 101 ? -7.703 8.641 25.741 1.00 44.19 101 LEU A O 1
#

Foldseek 3Di:
DVVVVVVVCVVVCPPPQDAAEAEFAEPCCPVPPWDFDQDPVRATDTDDPDDPDAGQYDHPVVVVVVVVVLVVDSVRGVYYHYDRVPPDDDDSV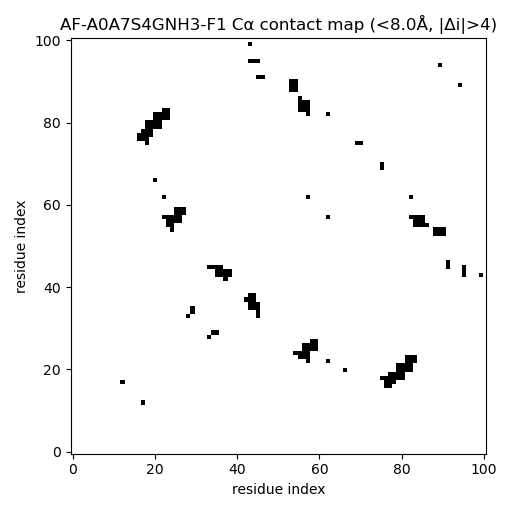NVSVVVPD

Sequence (101 aa):
PHFDAKNRSHAFFEGLPVTFLYTSCFVENFTSFFSLNKQGDGSYQFTLPLGEGPIAWTILEDVGKMTAGILERPEMIGQTVGQDPWQRFIALRCIAALLSL

Radius of gyration: 17.31 Å; Cα contacts (8 Å, |Δi|>4): 94; chains: 1; bounding box: 41×24×50 Å

Organism: Oxyrrhis marina (NCBI:txid2969)

Mean predicted aligned error: 7.65 Å

Solvent-accessible surface area (backbone atoms only — not comparable to full-atom values): 6511 Å² total; per-residue (Å²): 108,84,62,60,59,57,60,62,50,50,70,81,48,65,96,52,91,44,59,50,75,45,79,43,50,50,60,68,36,60,83,73,77,48,70,72,45,73,45,96,87,72,49,68,46,74,85,70,103,63,73,97,66,88,69,59,43,34,52,72,72,54,53,54,56,50,52,53,58,44,73,76,33,78,85,41,49,72,37,77,46,76,49,59,87,52,93,68,81,72,50,76,70,53,54,51,59,69,68,67,116